Protein AF-A0A3D0Y9J1-F1 (afdb_monomer_lite)

Foldseek 3Di:
DVCVVVVHADAAAFDPLDLCLPDALVVLLCRRVVRQVVCCVVPVDGHAEYEYRPNRDDPSNCVSQVVVNHDYDDDPDDPCPVVPPDD

Sequence (87 aa):
MKIYEAGHQIGNHSNKHPHIGKMNKSQVKDEIMECHHKVKELLGIDMVVFRPPYGEYNNTVIKTSRELGYEVIQWFVDSLATKVQMV

pLDDT: mean 94.23, std 10.83, range [46.78, 98.81]

Radius of gyration: 14.01 Å; chains: 1; bounding box: 34×23×42 Å

Structure (mmCIF, N/CA/C/O backbone):
data_AF-A0A3D0Y9J1-F1
#
_entry.id   AF-A0A3D0Y9J1-F1
#
loop_
_atom_site.group_PDB
_atom_site.id
_atom_site.type_symbol
_atom_site.label_atom_id
_atom_site.label_alt_id
_atom_site.label_comp_id
_atom_site.label_asym_id
_atom_site.label_entity_id
_atom_site.label_seq_id
_atom_site.pdbx_PDB_ins_code
_atom_site.Cartn_x
_atom_site.Cartn_y
_atom_site.Cartn_z
_atom_site.occupancy
_atom_site.B_iso_or_equiv
_atom_site.auth_seq_id
_atom_site.auth_comp_id
_atom_site.auth_asym_id
_atom_site.auth_atom_id
_atom_site.pdbx_PDB_model_num
ATOM 1 N N . MET A 1 1 ? -20.374 -0.152 -0.972 1.00 84.31 1 MET A N 1
ATOM 2 C CA . MET A 1 1 ? -20.230 -1.409 -0.208 1.00 84.31 1 MET A CA 1
ATOM 3 C C . MET A 1 1 ? -20.327 -2.680 -1.052 1.00 84.31 1 MET A C 1
ATOM 5 O O . MET A 1 1 ? -19.667 -3.637 -0.682 1.00 84.31 1 MET A O 1
ATOM 9 N N . LYS A 1 2 ? -21.022 -2.684 -2.206 1.00 95.44 2 LYS A N 1
ATOM 10 C CA . LYS A 1 2 ? -21.225 -3.852 -3.100 1.00 95.44 2 LYS A CA 1
ATOM 11 C C . LYS A 1 2 ? -20.085 -4.884 -3.190 1.00 95.44 2 LYS A C 1
ATOM 13 O O . LYS A 1 2 ? -20.349 -6.070 -3.082 1.00 95.44 2 LYS A O 1
ATOM 18 N N . ILE A 1 3 ? -18.836 -4.453 -3.401 1.00 96.88 3 ILE A N 1
ATOM 19 C CA . ILE A 1 3 ? -17.680 -5.366 -3.536 1.00 96.88 3 ILE A CA 1
ATOM 20 C C . ILE A 1 3 ? -17.435 -6.147 -2.237 1.00 96.88 3 ILE A C 1
ATOM 22 O O . ILE A 1 3 ? -17.244 -7.358 -2.271 1.00 96.88 3 ILE A O 1
ATOM 26 N N . TYR A 1 4 ? -17.475 -5.457 -1.098 1.00 96.06 4 TYR A N 1
ATOM 27 C CA . TYR A 1 4 ? -17.286 -6.064 0.216 1.00 96.06 4 TYR A CA 1
ATOM 28 C C . TYR A 1 4 ? -18.473 -6.959 0.599 1.00 96.06 4 TYR A C 1
ATOM 30 O O . TYR A 1 4 ? -18.281 -8.087 1.037 1.00 96.06 4 TYR A O 1
ATOM 38 N N . GLU A 1 5 ? -19.702 -6.494 0.354 1.00 96.62 5 GLU A N 1
ATOM 39 C CA . GLU A 1 5 ? -20.935 -7.259 0.611 1.00 96.62 5 GLU A CA 1
ATOM 40 C C . GLU A 1 5 ? -21.027 -8.540 -0.235 1.00 96.62 5 GLU A C 1
ATOM 42 O O . GLU A 1 5 ? -21.634 -9.517 0.193 1.00 96.62 5 GLU A O 1
ATOM 47 N N . ALA A 1 6 ? -20.386 -8.565 -1.407 1.00 97.56 6 ALA A N 1
ATOM 48 C CA . ALA A 1 6 ? -20.263 -9.752 -2.253 1.00 97.56 6 ALA A CA 1
ATOM 49 C C . ALA A 1 6 ? -19.191 -10.755 -1.770 1.00 97.56 6 ALA A C 1
ATOM 51 O O . ALA A 1 6 ? -18.962 -11.770 -2.426 1.00 97.56 6 ALA A O 1
ATOM 52 N N . GLY A 1 7 ? -18.522 -10.492 -0.640 1.00 96.94 7 GLY A N 1
ATOM 53 C CA . GLY A 1 7 ? -17.519 -11.383 -0.051 1.00 96.94 7 GLY A CA 1
ATOM 54 C C . GLY A 1 7 ? -16.110 -11.235 -0.632 1.00 96.94 7 GLY A C 1
ATOM 55 O O . GLY A 1 7 ? -15.257 -12.088 -0.387 1.00 96.94 7 GLY A O 1
ATOM 56 N N . HIS A 1 8 ? -15.834 -10.177 -1.400 1.00 97.94 8 HIS A N 1
ATOM 57 C CA . HIS A 1 8 ? -14.491 -9.924 -1.921 1.00 97.94 8 HIS A CA 1
ATOM 58 C C . HIS A 1 8 ? -13.602 -9.208 -0.895 1.00 97.94 8 HIS A C 1
ATOM 60 O O . HIS A 1 8 ? -14.041 -8.307 -0.177 1.00 97.94 8 HIS A O 1
ATOM 66 N N . GLN A 1 9 ? -12.313 -9.561 -0.879 1.00 96.38 9 GLN A N 1
ATOM 67 C CA . GLN A 1 9 ? -11.310 -8.854 -0.085 1.00 96.38 9 GLN A CA 1
ATOM 68 C C . GLN A 1 9 ? -11.064 -7.450 -0.651 1.00 96.38 9 GLN A C 1
ATOM 70 O O . GLN A 1 9 ? -10.902 -7.272 -1.859 1.00 96.38 9 GLN A O 1
ATOM 75 N N . ILE A 1 10 ? -10.971 -6.461 0.237 1.00 98.06 10 ILE A N 1
ATOM 76 C CA . ILE A 1 10 ? -10.558 -5.100 -0.108 1.00 98.06 10 ILE A CA 1
ATOM 77 C C . ILE A 1 10 ? -9.063 -4.943 0.190 1.00 98.06 10 ILE A C 1
ATOM 79 O O . ILE A 1 10 ? -8.601 -5.272 1.284 1.00 98.06 10 ILE A O 1
ATOM 83 N N . GLY A 1 11 ? -8.312 -4.461 -0.798 1.00 98.12 11 GLY A N 1
ATOM 84 C CA . GLY A 1 11 ? -6.873 -4.215 -0.712 1.00 98.12 11 GLY A CA 1
ATOM 85 C C . GLY A 1 11 ? -6.526 -2.757 -0.987 1.00 98.12 11 GLY A C 1
ATOM 86 O O . GLY A 1 11 ? -7.283 -2.034 -1.634 1.00 98.12 11 GLY A O 1
ATOM 87 N N . ASN A 1 12 ? -5.360 -2.336 -0.508 1.00 98.69 12 ASN A N 1
ATOM 88 C CA . ASN A 1 12 ? -4.871 -0.970 -0.639 1.00 98.69 12 ASN A CA 1
ATOM 89 C C . ASN A 1 12 ? -4.079 -0.804 -1.948 1.00 98.69 12 ASN A C 1
ATOM 91 O O . ASN A 1 12 ? -3.255 -1.654 -2.294 1.00 98.69 12 ASN A O 1
ATOM 95 N N . HIS A 1 13 ? -4.310 0.300 -2.660 1.00 98.50 13 HIS A N 1
ATOM 96 C CA . HIS A 1 13 ? -3.581 0.653 -3.882 1.00 98.50 13 HIS A CA 1
ATOM 97 C C . HIS A 1 13 ? -3.103 2.114 -3.881 1.00 98.50 13 HIS A C 1
ATOM 99 O O . HIS A 1 13 ? -3.071 2.764 -4.924 1.00 98.50 13 HIS A O 1
ATOM 105 N N . SER A 1 14 ? -2.703 2.616 -2.705 1.00 98.44 14 SER A N 1
ATOM 106 C CA . SER A 1 14 ? -2.377 4.016 -2.383 1.00 98.44 14 SER A CA 1
ATOM 107 C C . SER A 1 14 ? -3.591 4.942 -2.405 1.00 98.44 14 SER A C 1
ATOM 109 O O . SER A 1 14 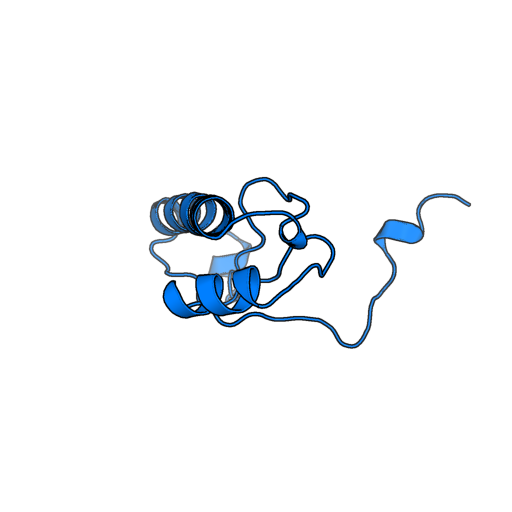? -4.685 4.555 -2.815 1.00 98.44 14 SER A O 1
ATOM 111 N N . ASN A 1 15 ? -3.401 6.178 -1.951 1.00 98.38 15 ASN A N 1
ATOM 112 C CA . ASN A 1 15 ? -4.456 7.177 -1.934 1.00 98.38 15 ASN A CA 1
ATOM 113 C C . ASN A 1 15 ? -4.511 7.979 -3.244 1.00 98.38 15 ASN A C 1
ATOM 115 O O . ASN A 1 15 ? -5.600 8.307 -3.709 1.00 98.38 15 ASN A O 1
ATOM 119 N N . LYS A 1 16 ? -3.352 8.292 -3.844 1.00 98.12 16 LYS A N 1
ATOM 120 C CA . LYS A 1 16 ? -3.248 9.181 -5.020 1.00 98.12 16 LYS A CA 1
ATOM 121 C C . LYS A 1 16 ? -2.638 8.531 -6.261 1.00 98.12 16 LYS A C 1
ATOM 123 O O . LYS A 1 16 ? -2.431 9.216 -7.258 1.00 98.12 16 LYS A O 1
ATOM 128 N N . HIS A 1 17 ? -2.335 7.236 -6.216 1.00 97.81 17 HIS A N 1
ATOM 129 C CA . HIS A 1 17 ? -1.662 6.508 -7.296 1.00 97.81 17 HIS A CA 1
ATOM 130 C C . HIS A 1 17 ? -0.315 7.140 -7.753 1.00 97.81 17 HIS A C 1
ATOM 132 O O . HIS A 1 17 ? -0.092 7.348 -8.953 1.00 97.81 17 HIS A O 1
ATOM 138 N N . PRO A 1 18 ? 0.612 7.481 -6.828 1.00 97.81 18 PRO A N 1
ATOM 139 C CA . PRO A 1 18 ? 1.891 8.093 -7.184 1.00 97.81 18 PRO A CA 1
ATOM 140 C C . PRO A 1 18 ? 2.925 7.073 -7.683 1.00 97.81 18 PRO A C 1
ATOM 142 O O . PRO A 1 18 ? 2.797 5.871 -7.463 1.00 97.81 18 PRO A O 1
ATOM 145 N N . HIS A 1 19 ? 4.025 7.567 -8.258 1.00 97.94 19 HIS A N 1
ATOM 146 C CA . HIS A 1 19 ? 5.260 6.791 -8.450 1.00 97.94 19 HIS A CA 1
ATOM 147 C C . HIS A 1 19 ? 5.941 6.516 -7.101 1.00 97.94 19 HIS A C 1
ATOM 149 O O . HIS A 1 19 ? 6.912 7.176 -6.711 1.00 97.94 19 HIS A O 1
ATOM 155 N N . ILE A 1 20 ? 5.376 5.575 -6.345 1.00 97.38 20 ILE A N 1
ATOM 156 C CA . ILE A 1 20 ? 5.723 5.323 -4.944 1.00 97.38 20 ILE A CA 1
ATOM 157 C C . ILE A 1 20 ? 7.166 4.828 -4.768 1.00 97.38 20 ILE A C 1
ATOM 159 O O . ILE A 1 20 ? 7.766 5.028 -3.713 1.00 97.38 20 ILE A O 1
ATOM 163 N N . GLY A 1 21 ? 7.779 4.268 -5.819 1.00 96.06 21 GLY A N 1
ATOM 164 C CA . GLY A 1 21 ? 9.188 3.872 -5.815 1.00 96.06 21 GLY A CA 1
ATOM 165 C C . GLY A 1 21 ? 10.167 5.043 -5.655 1.00 96.06 21 GLY A C 1
ATOM 166 O O . GLY A 1 21 ? 11.329 4.821 -5.317 1.00 96.06 21 GLY A O 1
ATOM 167 N N . LYS A 1 22 ? 9.713 6.287 -5.858 1.00 96.88 22 LYS A N 1
ATOM 168 C CA . LYS A 1 22 ? 10.516 7.517 -5.723 1.00 96.88 22 LYS A CA 1
ATOM 169 C C . LYS A 1 22 ? 10.302 8.242 -4.389 1.00 96.88 22 LYS A C 1
ATOM 171 O O . LYS A 1 22 ? 10.890 9.296 -4.166 1.00 96.88 22 LYS A O 1
ATOM 176 N N . MET A 1 23 ? 9.448 7.703 -3.520 1.00 98.00 23 MET A N 1
ATOM 177 C CA . MET A 1 23 ? 9.050 8.333 -2.264 1.00 98.00 23 MET A CA 1
ATOM 178 C C . MET A 1 23 ? 9.930 7.905 -1.088 1.00 98.00 23 MET A C 1
ATOM 180 O O . MET A 1 23 ? 10.461 6.793 -1.036 1.00 98.00 23 MET A O 1
ATOM 184 N N . ASN A 1 24 ? 10.055 8.794 -0.103 1.00 98.38 24 ASN A N 1
ATOM 185 C CA . ASN A 1 24 ? 10.650 8.461 1.186 1.00 98.38 24 ASN A CA 1
ATOM 186 C C . ASN A 1 24 ? 9.647 7.723 2.096 1.00 98.38 24 ASN A C 1
ATOM 188 O O . ASN A 1 24 ? 8.449 7.671 1.826 1.00 98.38 24 ASN A O 1
ATOM 192 N N . LYS A 1 25 ? 10.134 7.173 3.213 1.00 98.62 25 LYS A N 1
ATOM 193 C CA . LYS A 1 25 ? 9.330 6.387 4.164 1.00 98.62 25 LYS A CA 1
ATOM 194 C C . LYS A 1 25 ? 8.068 7.107 4.662 1.00 98.62 25 LYS A C 1
ATOM 196 O O . LYS A 1 25 ? 7.017 6.479 4.738 1.00 98.62 25 LYS A O 1
ATOM 201 N N . SER A 1 26 ? 8.156 8.399 4.994 1.00 98.69 26 SER A N 1
ATOM 202 C CA . SER A 1 26 ? 6.994 9.161 5.479 1.00 98.69 26 SER A CA 1
ATOM 203 C C . SER A 1 26 ? 5.933 9.280 4.392 1.00 98.69 26 SER A C 1
ATOM 205 O O . SER A 1 26 ? 4.778 8.965 4.630 1.00 98.69 26 SER A O 1
ATOM 207 N N . GLN A 1 27 ? 6.349 9.627 3.174 1.00 98.62 27 GLN A N 1
ATOM 208 C CA . GLN A 1 27 ? 5.448 9.750 2.027 1.00 98.62 27 GLN A CA 1
ATOM 209 C C . GLN A 1 27 ? 4.757 8.420 1.688 1.00 98.62 27 GLN A C 1
ATOM 211 O O . GLN A 1 27 ? 3.555 8.398 1.441 1.00 98.62 27 GLN A O 1
ATOM 216 N N . VAL A 1 28 ? 5.492 7.300 1.727 1.00 98.69 28 VAL A N 1
ATOM 217 C CA . VAL A 1 28 ? 4.911 5.958 1.540 1.00 98.69 28 VAL A CA 1
ATOM 218 C C . VAL A 1 28 ? 3.862 5.665 2.614 1.00 98.69 28 VAL A C 1
ATOM 220 O O . VAL A 1 28 ? 2.779 5.172 2.302 1.00 98.69 28 VAL A O 1
ATOM 223 N N . LYS A 1 29 ? 4.172 5.972 3.880 1.00 98.81 29 LYS A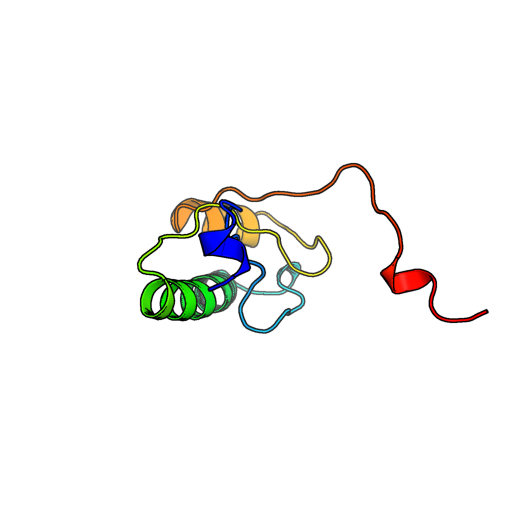 N 1
ATOM 224 C CA . LYS A 1 29 ? 3.242 5.776 4.994 1.00 98.81 29 LYS A CA 1
ATOM 225 C C . LYS A 1 29 ? 1.972 6.604 4.819 1.00 98.81 29 LYS A C 1
ATOM 227 O O . LYS A 1 29 ? 0.889 6.063 5.021 1.00 98.81 29 LYS A O 1
ATOM 232 N N . ASP A 1 30 ? 2.101 7.867 4.431 1.00 98.75 30 ASP A N 1
ATOM 233 C CA . ASP A 1 30 ? 0.961 8.767 4.255 1.00 98.75 30 ASP A CA 1
ATOM 234 C C . ASP A 1 30 ? 0.021 8.254 3.154 1.00 98.75 30 ASP A C 1
ATOM 236 O O . ASP A 1 30 ? -1.185 8.151 3.369 1.00 98.75 30 ASP A O 1
ATOM 240 N N . GLU A 1 31 ? 0.567 7.815 2.016 1.00 98.62 31 GLU A N 1
ATOM 241 C CA . GLU A 1 31 ? -0.217 7.238 0.915 1.00 98.62 31 GLU A CA 1
ATOM 242 C C . GLU A 1 31 ? -0.978 5.967 1.313 1.00 98.62 31 GLU A C 1
ATOM 244 O O . GLU A 1 31 ? -2.137 5.788 0.931 1.00 98.62 31 GLU A O 1
ATOM 249 N N . ILE A 1 32 ? -0.347 5.082 2.090 1.00 98.75 32 ILE A N 1
ATOM 250 C CA . ILE A 1 32 ? -0.981 3.844 2.555 1.00 98.75 32 ILE A CA 1
ATOM 251 C C . ILE A 1 32 ? -2.049 4.157 3.610 1.00 98.75 32 ILE A C 1
ATOM 253 O O . ILE A 1 32 ? -3.175 3.662 3.510 1.00 98.75 32 ILE A O 1
ATOM 257 N N . MET A 1 33 ? -1.725 4.978 4.611 1.00 98.75 33 MET A N 1
ATOM 258 C CA . MET A 1 33 ? -2.594 5.194 5.770 1.00 98.75 33 MET A CA 1
ATOM 259 C C . MET A 1 33 ? -3.759 6.140 5.492 1.00 98.75 33 MET A C 1
ATOM 261 O O . MET A 1 33 ? -4.832 5.936 6.053 1.00 98.75 33 MET A O 1
ATOM 265 N N . GLU A 1 34 ? -3.614 7.123 4.599 1.00 98.75 34 GLU A N 1
ATOM 266 C CA . GLU A 1 34 ? -4.744 7.976 4.213 1.00 98.75 34 GLU A CA 1
ATOM 267 C C . GLU A 1 34 ? -5.842 7.150 3.519 1.00 98.75 34 GLU A C 1
ATOM 269 O O . GLU A 1 34 ? -7.022 7.285 3.843 1.00 98.75 34 GLU A O 1
ATOM 274 N N . CYS A 1 35 ? -5.459 6.229 2.624 1.00 98.56 35 CYS A N 1
ATOM 275 C CA . CYS A 1 35 ? -6.391 5.273 2.023 1.00 98.56 35 CYS A CA 1
ATOM 276 C C . CYS A 1 35 ? -6.981 4.327 3.086 1.00 98.56 35 CYS A C 1
ATOM 278 O O . CYS A 1 35 ? -8.194 4.116 3.122 1.00 98.56 35 CYS A O 1
ATOM 280 N N . HIS A 1 36 ? -6.140 3.805 3.988 1.00 98.75 36 HIS A N 1
ATOM 281 C CA . HIS A 1 36 ? -6.573 2.907 5.060 1.00 98.75 36 HIS A CA 1
ATOM 282 C C . HIS A 1 36 ? -7.659 3.527 5.936 1.00 98.75 36 HIS A C 1
ATOM 284 O O . HIS A 1 36 ? -8.701 2.910 6.130 1.00 98.75 36 HIS A O 1
ATOM 290 N N . HIS A 1 37 ? -7.451 4.748 6.431 1.00 98.75 37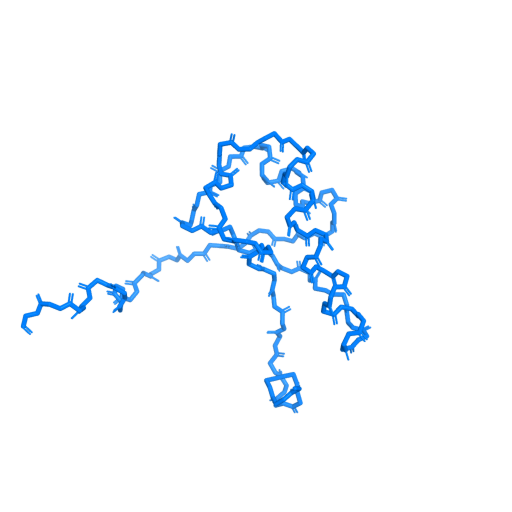 HIS A N 1
ATOM 291 C CA . HIS A 1 37 ? -8.415 5.404 7.310 1.00 98.75 37 HIS A CA 1
ATOM 292 C C . HIS A 1 37 ? -9.754 5.650 6.612 1.00 98.75 37 HIS A C 1
ATOM 294 O O . HIS A 1 37 ? -10.791 5.372 7.205 1.00 98.75 37 HIS A O 1
ATOM 300 N N . LYS A 1 38 ? -9.747 6.066 5.337 1.00 98.31 38 LYS A N 1
ATOM 301 C CA . LYS A 1 38 ? -10.982 6.235 4.549 1.00 98.31 38 LYS A CA 1
ATOM 302 C C . LYS A 1 38 ? -11.756 4.924 4.423 1.00 98.31 38 LYS A C 1
ATOM 304 O O . LYS A 1 38 ? -12.970 4.893 4.597 1.00 98.31 38 LYS A O 1
ATOM 309 N N . VAL A 1 39 ? -11.061 3.823 4.136 1.00 98.12 39 VAL A N 1
ATOM 310 C CA . VAL A 1 39 ? -11.695 2.500 4.035 1.00 98.12 39 VAL A CA 1
ATOM 311 C C . VAL A 1 39 ? -12.185 2.015 5.400 1.00 98.12 39 VAL A C 1
ATOM 313 O O . VAL A 1 39 ? -13.291 1.489 5.482 1.00 98.12 39 VAL A O 1
ATOM 316 N N . LYS A 1 40 ? -11.412 2.226 6.470 1.00 98.25 40 LYS A N 1
ATOM 317 C CA . LYS A 1 40 ? -11.783 1.859 7.842 1.00 98.25 40 LYS A CA 1
ATOM 318 C C . LYS A 1 40 ? -13.020 2.618 8.319 1.00 98.25 40 LYS A C 1
ATOM 320 O O . LYS A 1 40 ? -13.901 2.007 8.910 1.00 98.25 40 LYS A O 1
ATOM 325 N N . GLU A 1 41 ? -13.106 3.914 8.033 1.00 98.25 41 GLU A N 1
ATOM 326 C CA . GLU A 1 41 ? -14.265 4.752 8.356 1.00 98.25 41 GLU A CA 1
ATOM 327 C C . GLU A 1 41 ? -15.529 4.265 7.638 1.00 98.25 41 GLU A C 1
ATOM 329 O O . GLU A 1 41 ? -16.597 4.184 8.238 1.00 98.25 41 GLU A O 1
ATOM 334 N N . LEU A 1 42 ? -15.400 3.884 6.365 1.00 97.06 42 LEU A N 1
ATOM 335 C CA . LEU A 1 42 ? -16.527 3.416 5.564 1.00 97.06 42 LEU A CA 1
ATOM 336 C C . LEU A 1 42 ? -16.963 1.992 5.940 1.00 97.06 42 LEU A C 1
ATOM 338 O O . LEU A 1 42 ? -18.151 1.731 6.101 1.00 97.06 42 LEU A O 1
ATOM 342 N N . LEU A 1 43 ? -16.021 1.053 6.027 1.00 96.75 43 LEU A N 1
ATOM 343 C CA . LEU A 1 43 ? -16.299 -0.387 6.086 1.00 96.75 43 LEU A CA 1
ATOM 344 C C . LEU A 1 43 ? -16.036 -1.026 7.455 1.00 96.75 43 LEU A C 1
ATOM 346 O O . LEU A 1 43 ? -16.407 -2.179 7.658 1.00 96.75 43 LEU A O 1
ATOM 350 N N . GLY A 1 44 ? -15.357 -0.341 8.376 1.00 97.31 44 GLY A N 1
ATOM 351 C CA . GLY A 1 44 ? -14.940 -0.905 9.665 1.00 97.31 44 GLY A CA 1
ATOM 352 C C . GLY A 1 44 ? -13.811 -1.943 9.577 1.00 97.31 44 GLY A C 1
ATOM 353 O O . GLY A 1 44 ? -13.407 -2.497 10.600 1.00 97.31 44 GLY A O 1
ATOM 354 N N . ILE A 1 45 ? -13.256 -2.188 8.387 1.00 96.94 45 ILE A N 1
ATOM 355 C CA . ILE A 1 45 ? -12.232 -3.214 8.144 1.00 96.94 45 ILE A CA 1
ATOM 356 C C . ILE A 1 45 ? -10.817 -2.644 8.129 1.00 96.94 45 ILE A C 1
ATOM 358 O O . ILE A 1 45 ? -10.601 -1.510 7.707 1.00 96.94 45 ILE A O 1
ATOM 362 N N . ASP A 1 46 ? -9.851 -3.479 8.505 1.00 97.94 46 ASP A N 1
ATOM 363 C CA . ASP A 1 46 ? -8.430 -3.214 8.299 1.00 97.94 46 ASP A CA 1
ATOM 364 C C . ASP A 1 46 ? -7.962 -3.950 7.038 1.00 97.94 46 ASP A C 1
ATOM 366 O O . ASP A 1 46 ? -8.043 -5.176 6.944 1.00 97.94 46 ASP A O 1
ATOM 370 N N . MET A 1 47 ? -7.494 -3.203 6.037 1.00 98.31 47 MET A N 1
ATOM 371 C CA . MET A 1 47 ? -6.866 -3.808 4.860 1.00 98.31 47 MET A CA 1
ATOM 372 C C . MET A 1 47 ? -5.497 -4.381 5.238 1.00 98.31 47 MET A C 1
ATOM 374 O O . MET A 1 47 ? -4.726 -3.716 5.922 1.00 98.31 47 MET A O 1
ATOM 378 N N . VAL A 1 48 ? -5.185 -5.580 4.738 1.00 98.19 48 VAL A N 1
ATOM 379 C CA . VAL A 1 48 ? -3.948 -6.323 5.069 1.00 98.19 48 VAL A CA 1
ATOM 380 C C . VAL A 1 48 ? -3.034 -6.570 3.866 1.00 98.19 48 VAL A C 1
ATOM 382 O O . VAL A 1 48 ? -1.930 -7.085 4.014 1.00 98.19 48 VAL A O 1
ATOM 385 N N . VAL A 1 49 ? -3.476 -6.205 2.659 1.00 98.56 49 VAL A N 1
ATOM 386 C CA . VAL A 1 49 ? -2.683 -6.323 1.427 1.00 98.56 49 VAL A CA 1
ATOM 387 C C . VAL A 1 49 ? -2.551 -4.975 0.735 1.00 98.56 49 VAL A C 1
ATOM 389 O O . VAL A 1 49 ? -3.517 -4.214 0.641 1.00 98.56 49 VAL A O 1
ATOM 392 N N . PHE A 1 50 ? -1.344 -4.677 0.265 1.00 98.69 50 PHE A N 1
ATOM 393 C CA . PHE A 1 50 ? -1.009 -3.476 -0.486 1.00 98.69 50 PHE A CA 1
ATOM 394 C C . PHE A 1 50 ? -0.409 -3.867 -1.835 1.00 98.69 50 PHE A C 1
ATOM 396 O O . PHE A 1 50 ? 0.530 -4.660 -1.911 1.00 98.69 50 PHE A O 1
ATOM 403 N N . ARG A 1 51 ? -0.933 -3.290 -2.914 1.00 98.50 51 ARG A N 1
ATOM 404 C CA . ARG A 1 51 ? -0.307 -3.358 -4.234 1.00 98.50 51 ARG A CA 1
ATOM 405 C C . ARG A 1 51 ? 0.261 -1.980 -4.563 1.00 98.50 51 ARG A C 1
ATOM 407 O O . ARG A 1 51 ? -0.513 -1.028 -4.599 1.00 98.50 51 ARG A O 1
ATOM 414 N N . PRO A 1 52 ? 1.561 -1.834 -4.837 1.00 98.00 52 PRO A N 1
ATOM 415 C CA . PRO A 1 52 ? 2.116 -0.552 -5.249 1.00 98.00 52 PRO A CA 1
ATOM 416 C C . PRO A 1 52 ? 1.592 -0.120 -6.631 1.00 98.00 52 PRO A C 1
ATOM 418 O O . PRO A 1 52 ? 1.525 -0.959 -7.538 1.00 98.00 52 PRO A O 1
ATOM 421 N N . PRO A 1 53 ? 1.236 1.163 -6.831 1.00 97.88 53 PRO A N 1
ATOM 422 C CA . PRO A 1 53 ? 0.968 1.722 -8.156 1.00 97.88 53 PRO A CA 1
ATOM 423 C C . PRO A 1 53 ? 2.096 1.432 -9.147 1.00 97.88 53 PRO A C 1
ATOM 425 O O . PRO A 1 53 ? 3.270 1.384 -8.772 1.00 97.88 53 PRO A O 1
ATOM 428 N N . TYR A 1 54 ? 1.735 1.229 -10.415 1.00 95.94 54 TYR A N 1
ATOM 429 C CA . TYR A 1 54 ? 2.668 0.918 -11.512 1.00 95.94 54 TYR A CA 1
ATOM 430 C C . TYR A 1 54 ? 3.521 -0.351 -11.312 1.00 95.94 54 TYR A C 1
ATOM 432 O O . TYR A 1 54 ? 4.423 -0.612 -12.103 1.00 95.94 54 TYR A O 1
ATOM 440 N N . GLY A 1 55 ? 3.267 -1.139 -10.261 1.00 95.38 55 GLY A N 1
ATOM 441 C CA . GLY A 1 55 ? 4.140 -2.242 -9.871 1.00 95.38 55 GLY A CA 1
ATOM 442 C C . GLY A 1 55 ? 5.502 -1.777 -9.343 1.00 95.38 55 GLY A C 1
ATOM 443 O O . GLY A 1 55 ? 6.405 -2.600 -9.229 1.00 95.38 55 GLY A O 1
ATOM 444 N N . GLU A 1 56 ? 5.672 -0.494 -9.009 1.00 96.62 56 GLU A N 1
ATOM 445 C CA . GLU A 1 56 ? 6.935 0.057 -8.516 1.00 96.62 56 GLU A CA 1
ATOM 446 C C . GLU A 1 56 ? 7.161 -0.285 -7.042 1.00 96.62 56 GLU A C 1
ATOM 448 O O . GLU A 1 56 ? 6.372 0.077 -6.171 1.00 96.62 56 GLU A O 1
ATOM 453 N N . TYR A 1 57 ? 8.286 -0.922 -6.727 1.00 95.06 57 TYR A N 1
ATOM 454 C CA . TYR A 1 57 ? 8.665 -1.204 -5.348 1.00 95.06 57 TYR A CA 1
ATOM 455 C C . TYR A 1 57 ? 10.173 -1.117 -5.144 1.00 95.06 57 TYR A C 1
ATOM 457 O O . TYR A 1 57 ? 10.975 -1.295 -6.057 1.00 95.06 57 TYR A O 1
ATOM 465 N N . ASN A 1 58 ? 10.554 -0.853 -3.900 1.00 97.75 58 ASN A N 1
ATOM 466 C CA . ASN A 1 58 ? 11.924 -0.914 -3.415 1.00 97.75 58 ASN A CA 1
ATOM 467 C C . ASN A 1 58 ? 11.908 -1.301 -1.924 1.00 97.75 58 ASN A C 1
ATOM 469 O O . ASN A 1 58 ? 10.847 -1.519 -1.332 1.00 97.75 58 ASN A O 1
ATOM 473 N N . ASN A 1 59 ? 13.082 -1.359 -1.293 1.00 98.44 59 ASN A N 1
ATOM 474 C CA . ASN A 1 59 ? 13.189 -1.706 0.126 1.00 98.44 59 ASN A CA 1
ATOM 475 C C . ASN A 1 59 ? 12.431 -0.741 1.047 1.00 98.44 59 ASN A C 1
ATOM 477 O O . ASN A 1 59 ? 11.878 -1.186 2.049 1.00 98.44 59 ASN A O 1
ATOM 481 N N . THR A 1 60 ? 12.386 0.552 0.719 1.00 98.44 60 THR A N 1
ATOM 482 C CA . THR A 1 60 ? 11.621 1.544 1.486 1.00 98.44 60 THR A CA 1
ATOM 483 C C . THR A 1 60 ? 10.133 1.224 1.418 1.00 98.44 60 THR A C 1
ATOM 485 O O . THR A 1 60 ? 9.493 1.143 2.463 1.00 98.44 60 THR A O 1
ATOM 488 N N . VAL A 1 61 ? 9.595 0.960 0.224 1.00 98.44 61 VAL A N 1
ATOM 489 C CA . VAL A 1 61 ? 8.180 0.613 0.026 1.00 98.44 61 VAL A CA 1
ATOM 490 C C . VAL A 1 61 ? 7.825 -0.681 0.760 1.00 98.44 61 VAL A C 1
ATOM 492 O O . VAL A 1 61 ? 6.875 -0.693 1.541 1.00 98.44 61 VAL A O 1
ATOM 495 N N . ILE A 1 62 ? 8.612 -1.748 0.581 1.00 98.56 62 ILE A N 1
ATOM 496 C CA . ILE A 1 62 ? 8.341 -3.057 1.199 1.00 98.56 62 ILE A CA 1
ATOM 497 C C . ILE A 1 62 ? 8.392 -2.971 2.726 1.00 98.56 62 ILE A C 1
ATOM 499 O O . ILE A 1 62 ? 7.461 -3.413 3.397 1.00 98.56 62 ILE A O 1
ATOM 5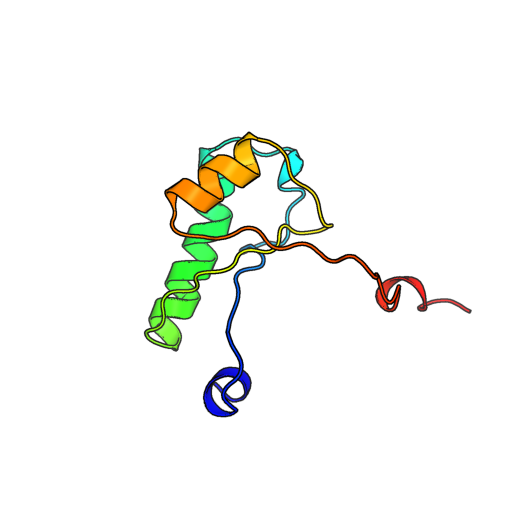03 N N . LYS A 1 63 ? 9.471 -2.408 3.286 1.00 98.69 63 LYS A N 1
ATOM 504 C CA . LYS A 1 63 ? 9.644 -2.330 4.743 1.00 98.69 63 LYS A CA 1
ATOM 505 C C . LYS A 1 63 ? 8.568 -1.461 5.378 1.00 98.69 63 LYS A C 1
ATOM 507 O O . LYS A 1 63 ? 7.957 -1.891 6.345 1.00 98.69 63 LYS A O 1
ATOM 512 N N . THR A 1 64 ? 8.288 -0.293 4.798 1.00 98.75 64 THR A N 1
ATOM 513 C CA . THR A 1 64 ? 7.247 0.606 5.318 1.00 98.75 64 THR A CA 1
ATOM 514 C C . THR A 1 64 ? 5.872 -0.057 5.271 1.00 98.75 64 THR A C 1
ATOM 516 O O . THR A 1 64 ? 5.146 0.006 6.252 1.00 98.75 64 THR A O 1
ATOM 519 N N . SER A 1 65 ? 5.528 -0.750 4.180 1.00 98.62 65 SER A N 1
ATOM 520 C CA . SER A 1 65 ? 4.248 -1.470 4.078 1.00 98.62 65 SER A CA 1
ATOM 521 C C . SER A 1 65 ? 4.115 -2.540 5.168 1.00 98.62 65 SER A C 1
ATOM 523 O O . SER A 1 65 ? 3.106 -2.582 5.868 1.00 98.62 65 SER A O 1
ATOM 525 N N . ARG A 1 66 ? 5.162 -3.346 5.384 1.00 98.56 66 ARG A N 1
ATOM 526 C CA . ARG A 1 66 ? 5.173 -4.392 6.422 1.00 98.56 66 ARG A CA 1
ATOM 527 C C . ARG A 1 66 ? 5.122 -3.839 7.842 1.00 98.56 66 ARG A C 1
ATOM 529 O O . ARG A 1 66 ? 4.417 -4.390 8.677 1.00 98.56 66 ARG A O 1
ATOM 536 N N . GLU A 1 67 ? 5.824 -2.740 8.115 1.00 98.69 67 GLU A N 1
ATOM 537 C CA . GLU A 1 67 ? 5.734 -2.035 9.403 1.00 98.69 67 GLU A CA 1
ATOM 538 C C . GLU A 1 67 ? 4.307 -1.546 9.704 1.00 98.69 67 GLU A C 1
ATOM 540 O O . GLU A 1 67 ? 3.928 -1.443 10.867 1.00 98.69 67 GLU A O 1
ATOM 545 N N . LEU A 1 68 ? 3.513 -1.265 8.666 1.00 98.62 68 LEU A N 1
ATOM 546 C CA . LEU A 1 68 ? 2.107 -0.866 8.773 1.00 98.62 68 LEU A CA 1
ATOM 547 C C . LEU A 1 68 ? 1.135 -2.060 8.783 1.00 98.62 68 LEU A C 1
ATOM 549 O O . LEU A 1 68 ? -0.073 -1.848 8.742 1.00 98.62 68 LEU A O 1
ATOM 553 N N . GLY A 1 69 ? 1.636 -3.299 8.827 1.00 98.56 69 GLY A N 1
ATOM 554 C CA . GLY A 1 69 ? 0.813 -4.512 8.861 1.00 98.56 69 GLY A CA 1
ATOM 555 C C . GLY A 1 69 ? 0.322 -5.000 7.494 1.00 98.56 69 GLY A C 1
ATOM 556 O O . GLY A 1 69 ? -0.584 -5.828 7.441 1.00 98.56 69 GLY A O 1
ATOM 557 N N . TYR A 1 70 ? 0.903 -4.509 6.395 1.00 98.75 70 TYR A N 1
ATOM 558 C CA . TYR A 1 70 ? 0.541 -4.927 5.042 1.00 98.75 70 TYR A CA 1
ATOM 559 C C . TYR A 1 70 ? 1.514 -5.943 4.450 1.00 98.75 70 TYR A C 1
ATOM 561 O O . TYR A 1 70 ? 2.732 -5.744 4.466 1.00 98.75 70 TYR A O 1
ATOM 569 N N . GLU A 1 71 ? 0.961 -6.951 3.781 1.00 98.38 71 GLU A N 1
ATOM 570 C CA . GLU A 1 71 ? 1.700 -7.735 2.796 1.00 98.38 71 GLU A CA 1
ATOM 571 C C . GLU A 1 71 ? 1.672 -7.065 1.423 1.00 98.38 71 GLU A C 1
ATOM 573 O O . GLU A 1 71 ? 0.639 -6.574 0.961 1.00 98.38 71 GLU A O 1
ATOM 578 N N . VAL A 1 72 ? 2.825 -7.052 0.754 1.00 98.06 72 VAL A N 1
ATOM 579 C CA . VAL A 1 72 ? 2.972 -6.433 -0.567 1.00 98.06 72 VAL A CA 1
ATOM 580 C C . VAL A 1 72 ? 2.763 -7.485 -1.646 1.00 98.06 72 VAL A C 1
ATOM 582 O O . VAL A 1 72 ? 3.513 -8.457 -1.714 1.00 98.06 72 VAL A O 1
ATOM 585 N N . ILE A 1 73 ? 1.768 -7.279 -2.509 1.00 97.69 73 ILE A N 1
ATOM 586 C CA . ILE A 1 73 ? 1.407 -8.230 -3.567 1.00 97.69 73 ILE A CA 1
ATOM 587 C C . ILE A 1 73 ? 1.748 -7.691 -4.957 1.00 97.69 73 ILE A C 1
ATOM 589 O O . ILE A 1 73 ? 1.506 -6.526 -5.270 1.00 97.69 73 ILE A O 1
ATOM 593 N N . GLN A 1 74 ? 2.257 -8.576 -5.811 1.00 96.12 74 GLN A N 1
ATOM 594 C CA . GLN A 1 74 ? 2.499 -8.331 -7.234 1.00 96.12 74 GLN A CA 1
ATOM 595 C C . GLN A 1 74 ? 1.715 -9.329 -8.091 1.00 96.12 74 GLN A C 1
ATOM 597 O O . GLN A 1 74 ? 0.939 -10.135 -7.573 1.00 96.12 74 GLN A O 1
ATOM 602 N N . TRP A 1 75 ? 1.888 -9.252 -9.406 1.00 94.62 75 TRP A N 1
ATOM 603 C CA . TRP A 1 75 ? 1.339 -10.204 -10.363 1.00 94.62 75 TRP A CA 1
ATOM 604 C C . TRP A 1 75 ? 2.463 -10.889 -11.139 1.00 94.62 75 TRP A C 1
ATOM 606 O O . TRP A 1 75 ? 3.527 -10.316 -11.360 1.00 94.62 75 TRP A O 1
ATOM 616 N N . PHE A 1 76 ? 2.211 -12.127 -11.560 1.00 93.56 76 PHE A N 1
ATOM 617 C CA . PHE A 1 76 ? 3.092 -12.850 -12.479 1.00 93.56 76 PHE A CA 1
ATOM 618 C C . PHE A 1 76 ? 2.668 -12.663 -13.944 1.00 93.56 76 PHE A C 1
ATOM 620 O O . PHE A 1 76 ? 3.508 -12.639 -14.837 1.00 93.56 76 PHE A O 1
ATOM 627 N N . VAL A 1 77 ? 1.365 -12.488 -14.189 1.00 92.19 77 VAL A N 1
ATOM 628 C CA . VAL A 1 77 ? 0.780 -12.296 -15.523 1.00 92.19 77 VAL A CA 1
ATOM 629 C C . VAL A 1 77 ? 0.102 -10.930 -15.578 1.00 92.19 77 VAL A C 1
ATOM 631 O O . VAL A 1 77 ? -0.745 -10.636 -14.737 1.00 92.19 77 VAL A O 1
ATOM 634 N N . ASP A 1 78 ? 0.480 -10.104 -16.557 1.00 89.00 78 ASP A N 1
ATOM 635 C CA . ASP A 1 78 ? -0.177 -8.828 -16.863 1.00 89.00 78 ASP A CA 1
ATOM 636 C C . ASP A 1 78 ? -1.100 -9.005 -18.074 1.00 89.00 78 ASP A C 1
ATOM 638 O O . ASP A 1 78 ? -0.664 -9.436 -19.140 1.00 89.00 78 ASP A O 1
ATOM 642 N N . SER A 1 79 ? -2.378 -8.662 -17.909 1.00 89.00 79 SER A N 1
ATOM 643 C CA . SER A 1 79 ? -3.380 -8.718 -18.983 1.00 89.00 79 SER A CA 1
ATOM 644 C C . SER A 1 79 ? -3.161 -7.685 -20.093 1.00 89.00 79 SER A C 1
ATOM 646 O O . SER A 1 79 ? -3.764 -7.807 -21.155 1.00 89.00 79 SER A O 1
ATOM 648 N N . LEU A 1 80 ? -2.350 -6.647 -19.844 1.00 85.00 80 LEU A N 1
ATOM 649 C CA . LEU A 1 80 ? -2.123 -5.506 -20.736 1.00 85.00 80 LEU A CA 1
ATOM 650 C C . LEU A 1 80 ? -3.392 -4.724 -21.116 1.00 85.00 80 LEU A C 1
ATOM 652 O O . LEU A 1 80 ? -3.336 -3.896 -22.021 1.00 85.00 80 LEU A O 1
ATOM 656 N N . ALA A 1 81 ? -4.517 -4.916 -20.420 1.00 77.31 81 ALA A N 1
ATOM 657 C CA . ALA A 1 81 ? -5.800 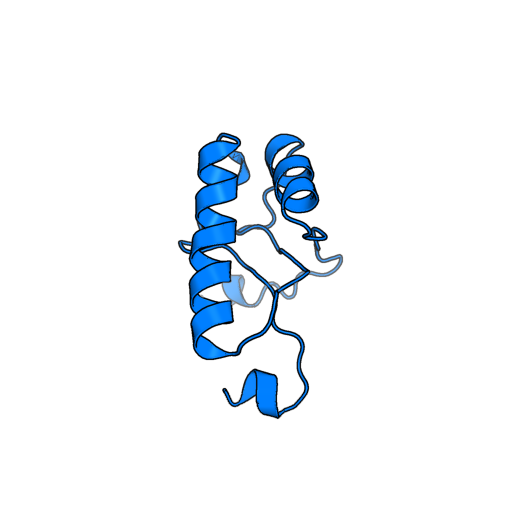-4.302 -20.775 1.00 77.31 81 ALA A CA 1
ATOM 658 C C . ALA A 1 81 ? -5.737 -2.764 -20.874 1.00 77.31 81 ALA A C 1
ATOM 660 O O . ALA A 1 81 ? -6.393 -2.171 -21.724 1.00 77.31 81 ALA A O 1
ATOM 661 N N . THR A 1 82 ? -4.892 -2.113 -20.069 1.00 74.94 82 THR A N 1
ATOM 662 C CA . THR A 1 82 ? -4.676 -0.655 -20.104 1.00 74.94 82 THR A CA 1
ATOM 663 C C . THR A 1 82 ? -3.853 -0.174 -21.303 1.00 74.94 82 THR A C 1
ATOM 665 O O . THR A 1 82 ? -3.831 1.022 -21.578 1.00 74.94 82 THR A O 1
ATOM 668 N N . LYS A 1 83 ? -3.182 -1.081 -22.026 1.00 67.69 83 LYS A N 1
ATOM 669 C CA . LYS A 1 83 ? -2.412 -0.790 -23.247 1.00 67.69 83 LYS A CA 1
ATOM 670 C C . LYS A 1 83 ? -3.194 -1.059 -24.534 1.00 67.69 83 LYS A C 1
ATOM 672 O O . LYS A 1 83 ? -2.738 -0.653 -25.594 1.00 67.69 83 LYS A O 1
ATOM 677 N N . VAL A 1 84 ? -4.344 -1.736 -24.460 1.00 56.41 84 VAL A N 1
ATOM 678 C CA . VAL A 1 84 ? -5.147 -2.130 -25.638 1.00 56.41 84 VAL A CA 1
ATOM 679 C C . VAL A 1 84 ? -6.071 -0.999 -26.127 1.00 56.41 84 VAL A C 1
ATOM 681 O O . VAL A 1 84 ? -6.783 -1.150 -27.113 1.00 56.41 84 VAL A O 1
ATOM 684 N N . GLN A 1 85 ? -6.031 0.184 -25.514 1.00 50.97 85 GLN A N 1
ATOM 685 C CA . GLN A 1 85 ? -6.670 1.361 -26.097 1.00 50.97 85 GLN A CA 1
ATOM 686 C C . GLN A 1 85 ? -5.740 1.951 -27.174 1.00 50.97 85 GLN A C 1
ATOM 688 O O . GLN A 1 85 ? -4.671 2.450 -26.832 1.00 50.97 85 GLN A O 1
ATOM 693 N N . MET A 1 86 ? -6.195 1.930 -28.435 1.00 49.44 86 MET A N 1
ATOM 694 C CA . MET A 1 86 ? -5.615 2.522 -29.664 1.00 49.44 86 MET A CA 1
ATOM 695 C C . MET A 1 86 ? -5.089 1.499 -30.687 1.00 49.44 86 MET A C 1
ATOM 697 O O . MET A 1 86 ? -3.893 1.420 -30.963 1.00 49.44 86 MET A O 1
ATOM 701 N N . VAL A 1 87 ? -6.035 0.781 -31.299 1.00 46.78 87 VAL A N 1
ATOM 702 C CA . VAL A 1 87 ? -6.111 0.599 -32.761 1.00 46.78 87 VAL A CA 1
ATOM 703 C C . VAL A 1 87 ? -7.498 1.010 -33.229 1.00 46.78 87 VAL A C 1
ATOM 705 O O . VAL A 1 87 ? -8.452 0.805 -32.443 1.00 46.78 87 VAL A O 1
#

Secondary structure (DSSP,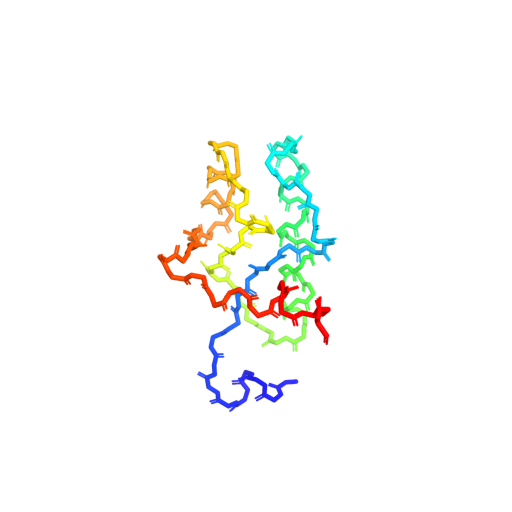 8-state):
-HHHHTTPPP-B--SS---GGG--HHHHHHHHHHHHHHHHHHHSPPP-EE--GGG---HHHHHHHHHTTPEE---S----GGG----